Protein AF-A0A9P3IEG6-F1 (afdb_monomer)

Sequence (92 aa):
PTSGEYVLSWEQRVRIALDAAKGLAYLHESNIIHRDFKASNILLAEDYSARLTDFGMARAGPTAGRRTSRRESWARWATSTHYMERAADEEE

pLDDT: mean 77.98, std 20.98, range [39.25, 98.25]

Radius of gyration: 22.16 Å; Cα contacts (8 Å, |Δi|>4): 69; chains: 1; bounding box: 51×40×57 Å

Solvent-accessible surface area (backbone atoms only — not comparable to full-atom values): 5968 Å² total; per-residue (Å²): 142,76,94,74,72,97,66,75,51,72,69,54,51,53,49,28,52,50,34,40,49,50,50,51,48,54,34,48,77,68,41,34,41,52,86,59,88,49,74,93,32,48,49,68,49,98,86,52,54,34,40,74,50,71,62,88,62,41,42,76,46,66,53,97,91,43,82,80,72,90,71,65,72,61,66,72,62,66,76,50,97,77,64,69,80,74,71,73,75,78,82,128

Secondary structure (DSSP, 8-state):
---------HHHHHHHHHHHHHHHHHHHHTTEE-S---GGGEEE-TT--EEE--GGG-EE---TT----SS-SSTTTTTSTTSSSSSSSS--

Structure (mmCIF, N/CA/C/O backbone):
data_AF-A0A9P3IEG6-F1
#
_entry.id   AF-A0A9P3IEG6-F1
#
loop_
_atom_site.group_PDB
_atom_site.id
_atom_site.type_symbol
_atom_site.label_atom_id
_atom_site.label_alt_id
_atom_site.label_comp_id
_atom_site.label_asym_id
_atom_site.label_entity_id
_atom_site.label_seq_id
_atom_site.pdbx_PDB_ins_code
_atom_site.Cartn_x
_atom_site.Cartn_y
_atom_site.Cartn_z
_atom_site.occupancy
_atom_site.B_iso_or_equiv
_atom_site.auth_seq_id
_atom_site.auth_comp_id
_atom_site.auth_asym_id
_atom_site.auth_atom_id
_atom_site.pdbx_PDB_model_num
ATOM 1 N N . PRO A 1 1 ? -2.544 7.097 31.894 1.00 48.09 1 PRO A N 1
ATOM 2 C CA . PRO A 1 1 ? -2.289 6.746 30.480 1.00 48.09 1 PRO A CA 1
ATOM 3 C C . PRO A 1 1 ? -1.948 5.255 30.360 1.00 48.09 1 PRO A C 1
ATOM 5 O O . PRO A 1 1 ? -0.795 4.860 30.486 1.00 48.09 1 PRO A O 1
ATOM 8 N N . THR A 1 2 ? -2.979 4.425 30.227 1.00 45.91 2 THR A N 1
ATOM 9 C CA . THR A 1 2 ? -2.858 2.974 30.049 1.00 45.91 2 THR A CA 1
ATOM 10 C C . THR A 1 2 ? -2.936 2.651 28.561 1.00 45.91 2 THR A C 1
ATOM 12 O O . THR A 1 2 ? -3.743 3.222 27.834 1.00 45.91 2 THR A O 1
ATOM 15 N N . SER A 1 3 ? -2.050 1.768 28.123 1.00 59.06 3 SER A N 1
ATOM 16 C CA . SER A 1 3 ? -1.803 1.278 26.766 1.00 59.06 3 SER A CA 1
ATOM 17 C C . SER A 1 3 ? -3.005 0.554 26.135 1.00 59.06 3 SER A C 1
ATOM 19 O O . SER A 1 3 ? -2.968 -0.655 25.928 1.00 59.06 3 SER A O 1
ATOM 21 N N . GLY A 1 4 ? -4.077 1.291 25.847 1.00 51.28 4 GLY A N 1
ATOM 22 C CA . GLY A 1 4 ? -5.217 0.845 25.050 1.00 51.28 4 GLY A CA 1
ATOM 23 C C . GLY A 1 4 ? -5.025 1.214 23.582 1.00 51.28 4 GLY A C 1
ATOM 24 O O . GLY A 1 4 ? -5.382 2.309 23.172 1.00 51.28 4 GLY A O 1
ATOM 25 N N . GLU A 1 5 ? -4.396 0.306 22.839 1.00 56.69 5 GLU A N 1
ATOM 26 C CA . GLU A 1 5 ? -4.679 -0.006 21.432 1.00 56.69 5 GLU A CA 1
ATOM 27 C C . GLU A 1 5 ? -5.024 1.158 20.476 1.00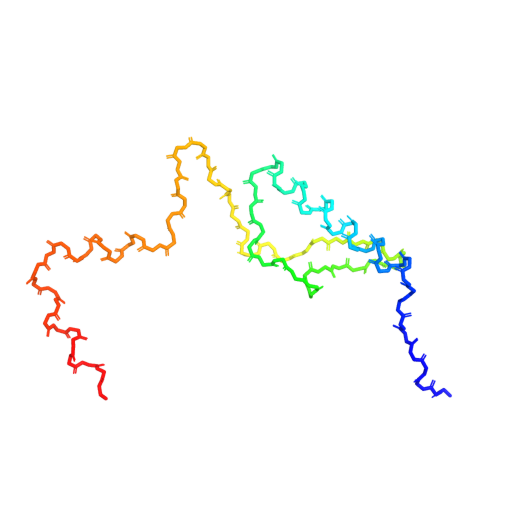 56.69 5 GLU A C 1
ATOM 29 O O . GLU A 1 5 ? -6.186 1.455 20.208 1.00 56.69 5 GLU A O 1
ATOM 34 N N . TYR A 1 6 ? -4.003 1.712 19.808 1.00 66.88 6 TYR A N 1
ATOM 35 C CA . TYR A 1 6 ? -4.154 2.408 18.517 1.00 66.88 6 TYR A CA 1
ATOM 36 C C . TYR A 1 6 ? -4.466 1.398 17.396 1.00 66.88 6 TYR A C 1
ATOM 38 O O . TYR A 1 6 ? -3.724 1.233 16.427 1.00 66.88 6 TYR A O 1
ATOM 46 N N . VAL A 1 7 ? -5.539 0.635 17.566 1.00 83.38 7 VAL A N 1
ATOM 47 C CA . V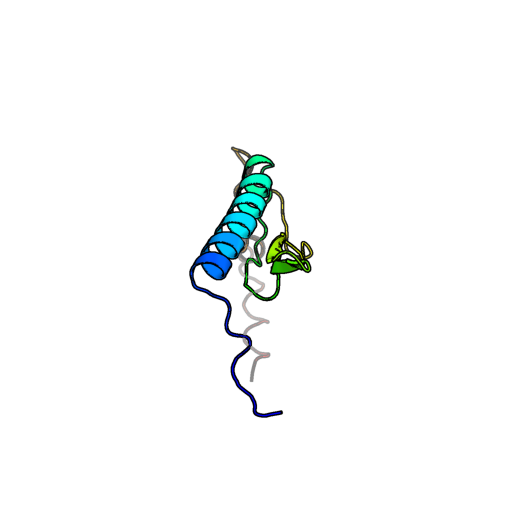AL A 1 7 ? -5.976 -0.389 16.622 1.00 83.38 7 VAL A CA 1
ATOM 48 C C . VAL A 1 7 ? -6.932 0.280 15.644 1.00 83.38 7 VAL A C 1
ATOM 50 O O . VAL A 1 7 ? -8.010 0.728 16.017 1.00 83.38 7 VAL A O 1
ATOM 53 N N . LEU A 1 8 ? -6.528 0.344 14.374 1.00 90.25 8 LEU A N 1
ATOM 54 C CA . LEU A 1 8 ? -7.376 0.845 13.292 1.00 90.25 8 LEU A CA 1
ATOM 55 C C . LEU A 1 8 ? -8.707 0.088 13.266 1.00 90.25 8 LEU A C 1
ATOM 57 O O . LEU A 1 8 ? -8.709 -1.150 13.346 1.00 90.25 8 LEU A O 1
ATOM 61 N N . SER A 1 9 ? -9.809 0.817 13.091 1.00 93.56 9 SER A N 1
ATOM 62 C CA . SER A 1 9 ? -11.122 0.230 12.839 1.00 93.56 9 SER A CA 1
ATOM 63 C C . SER A 1 9 ? -11.079 -0.628 11.573 1.00 93.56 9 SER A C 1
ATOM 65 O O . SER A 1 9 ? -10.209 -0.468 10.707 1.00 93.56 9 SER A O 1
ATOM 67 N N . TRP A 1 10 ? -12.018 -1.561 11.445 1.00 94.56 10 TRP A N 1
ATOM 68 C CA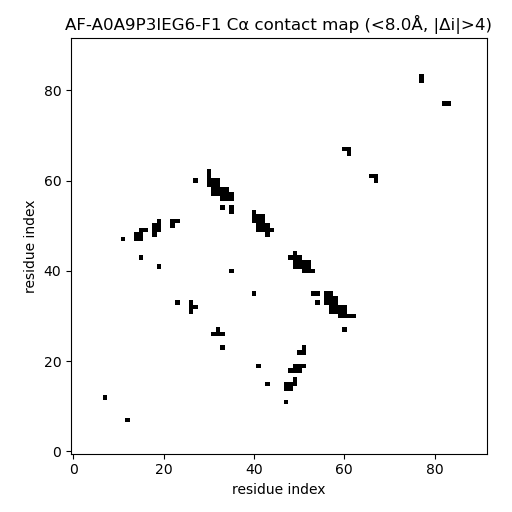 . TRP A 1 10 ? -12.100 -2.399 10.253 1.00 94.56 10 TRP A CA 1
ATOM 69 C C . TRP A 1 10 ? -12.271 -1.556 8.981 1.00 94.56 10 TRP A C 1
ATOM 71 O O . TRP A 1 10 ? -11.581 -1.763 7.985 1.00 94.56 10 TRP A O 1
ATOM 81 N N . GLU A 1 11 ? -13.111 -0.530 9.047 1.00 95.38 11 GLU A N 1
ATOM 82 C CA . GLU A 1 11 ? -13.381 0.400 7.954 1.00 95.38 11 GLU A CA 1
ATOM 83 C C . GLU A 1 11 ? -12.118 1.164 7.542 1.00 95.38 11 GLU A C 1
ATOM 85 O O . GLU A 1 11 ? -11.853 1.324 6.349 1.00 95.38 11 GLU A O 1
ATOM 90 N N . GLN A 1 12 ? -11.304 1.597 8.512 1.00 95.19 12 GLN A N 1
ATOM 91 C CA . GLN A 1 12 ? -10.019 2.246 8.241 1.00 95.19 12 GLN A CA 1
ATOM 92 C C . GLN A 1 12 ? -9.059 1.295 7.523 1.00 95.19 12 GLN A C 1
ATOM 94 O O . GLN A 1 12 ? -8.441 1.681 6.533 1.00 95.19 12 GLN A O 1
ATOM 99 N N . ARG A 1 13 ? -8.968 0.033 7.964 1.00 95.38 13 ARG A N 1
ATOM 100 C CA . ARG A 1 13 ? -8.112 -0.981 7.320 1.00 95.38 13 ARG A CA 1
ATOM 101 C C . ARG A 1 13 ? -8.520 -1.229 5.874 1.00 95.38 13 ARG A C 1
ATOM 103 O O . ARG A 1 13 ? -7.657 -1.275 5.001 1.00 95.38 13 ARG A O 1
ATOM 110 N N . VAL A 1 14 ? -9.822 -1.356 5.617 1.00 97.00 14 VAL A N 1
ATOM 111 C CA . VAL A 1 14 ? -10.355 -1.552 4.262 1.00 97.00 14 VAL A CA 1
ATOM 112 C C . VAL A 1 14 ? -10.056 -0.339 3.381 1.00 97.00 14 VAL A C 1
ATOM 114 O O . VAL A 1 14 ? -9.622 -0.514 2.244 1.00 97.00 14 VAL A O 1
ATOM 117 N N . ARG A 1 15 ? -10.216 0.885 3.900 1.00 97.38 15 ARG A N 1
ATOM 118 C CA . ARG A 1 15 ? -9.885 2.117 3.167 1.00 97.38 15 ARG A CA 1
ATOM 119 C C . ARG A 1 15 ? -8.404 2.177 2.792 1.00 97.38 15 ARG A C 1
ATOM 121 O O . ARG A 1 15 ? -8.083 2.408 1.632 1.00 97.38 15 ARG A O 1
ATOM 128 N N . ILE A 1 16 ? -7.520 1.889 3.744 1.00 97.56 16 ILE A N 1
ATOM 129 C CA . ILE A 1 16 ? -6.067 1.868 3.530 1.00 97.56 16 ILE A CA 1
ATOM 130 C C . ILE A 1 16 ? -5.682 0.832 2.469 1.00 97.56 16 ILE A C 1
ATOM 132 O O . ILE A 1 16 ? -4.923 1.136 1.550 1.00 97.56 16 ILE A O 1
ATOM 136 N N . ALA A 1 17 ? -6.222 -0.386 2.568 1.00 97.44 17 ALA A N 1
ATOM 137 C CA . ALA A 1 17 ? -5.953 -1.446 1.600 1.00 97.44 17 ALA A CA 1
ATOM 138 C C . ALA A 1 17 ? -6.448 -1.074 0.194 1.00 97.44 17 ALA A C 1
ATOM 140 O O . ALA A 1 17 ? -5.755 -1.333 -0.791 1.00 97.44 17 ALA A O 1
ATOM 141 N N . LEU A 1 18 ? -7.616 -0.432 0.100 1.00 98.25 18 LEU A N 1
ATOM 142 C CA . LEU A 1 18 ? -8.171 0.048 -1.161 1.00 98.25 18 LEU A CA 1
ATOM 143 C C . LEU A 1 18 ? -7.284 1.125 -1.797 1.00 98.25 18 LEU A C 1
ATOM 145 O O . LEU A 1 18 ? -7.001 1.050 -2.990 1.00 98.25 18 LEU A O 1
ATOM 149 N N . ASP A 1 19 ? -6.827 2.105 -1.023 1.00 98.06 19 ASP A N 1
ATOM 150 C CA . ASP A 1 19 ? -5.959 3.174 -1.523 1.00 98.06 19 ASP A CA 1
ATOM 151 C C . ASP A 1 19 ? -4.592 2.634 -1.973 1.00 98.06 19 ASP A C 1
ATOM 153 O O . ASP A 1 19 ? -4.114 2.973 -3.060 1.00 98.06 19 ASP A O 1
ATOM 157 N N . ALA A 1 20 ? -4.007 1.699 -1.218 1.00 98.00 20 ALA A N 1
ATOM 158 C CA . ALA A 1 20 ? -2.786 1.007 -1.624 1.00 98.00 20 ALA A CA 1
ATOM 159 C C . ALA A 1 20 ? -2.975 0.199 -2.922 1.00 98.00 20 ALA A C 1
ATOM 161 O O . ALA A 1 20 ? -2.117 0.237 -3.807 1.00 98.00 20 ALA A O 1
ATOM 162 N N . ALA A 1 21 ? -4.108 -0.496 -3.068 1.00 97.81 21 ALA A N 1
ATOM 163 C CA . ALA A 1 21 ? -4.439 -1.252 -4.274 1.00 97.81 21 ALA A CA 1
ATOM 164 C C . ALA A 1 21 ? -4.649 -0.341 -5.493 1.00 97.81 21 ALA A C 1
ATOM 166 O O . ALA A 1 21 ? -4.180 -0.674 -6.579 1.00 97.81 21 ALA A O 1
ATOM 167 N N . LYS A 1 22 ? -5.286 0.826 -5.322 1.00 98.06 22 LYS A N 1
ATOM 168 C CA . LYS A 1 22 ? -5.413 1.842 -6.382 1.00 98.06 22 LYS A CA 1
ATOM 169 C C . LYS A 1 22 ? -4.049 2.360 -6.828 1.00 98.06 22 LYS A C 1
ATOM 171 O O . LYS A 1 22 ? -3.788 2.431 -8.024 1.00 98.06 22 LYS A O 1
ATOM 176 N N . GLY A 1 23 ? -3.165 2.672 -5.878 1.00 96.38 23 GLY A N 1
ATOM 177 C CA . GLY A 1 23 ? -1.790 3.067 -6.182 1.00 96.38 23 GLY A CA 1
ATOM 178 C C . GLY A 1 23 ? -1.043 1.987 -6.966 1.00 96.38 23 GLY A C 1
ATOM 179 O O . GLY A 1 23 ? -0.361 2.292 -7.938 1.00 96.38 23 GLY A O 1
ATOM 180 N N . LEU A 1 24 ? -1.215 0.715 -6.594 1.00 97.12 24 LEU A N 1
ATOM 181 C CA . LEU A 1 24 ? -0.594 -0.405 -7.301 1.00 97.12 24 LEU A CA 1
ATOM 182 C C . LEU A 1 24 ? -1.173 -0.593 -8.712 1.00 97.12 24 LEU A C 1
ATOM 184 O O . LEU A 1 24 ? -0.417 -0.812 -9.656 1.00 97.12 24 LEU A O 1
ATOM 188 N N . ALA A 1 25 ? -2.494 -0.474 -8.866 1.00 97.31 25 ALA A N 1
ATOM 189 C CA . ALA A 1 25 ? -3.168 -0.550 -10.159 1.00 97.31 25 ALA A CA 1
ATOM 190 C C . ALA A 1 25 ? -2.667 0.537 -11.120 1.00 97.31 25 ALA A C 1
ATOM 192 O O . ALA A 1 25 ? -2.308 0.224 -12.252 1.00 97.31 25 ALA A O 1
ATOM 193 N N . TYR A 1 26 ? -2.519 1.773 -10.638 1.00 96.75 26 TYR A N 1
ATOM 194 C CA . TYR A 1 26 ? -1.963 2.884 -11.415 1.00 96.75 26 TYR A CA 1
ATOM 195 C C . TYR A 1 26 ? -0.547 2.594 -11.950 1.00 96.75 26 TYR A C 1
ATOM 197 O O . TYR A 1 26 ? -0.217 2.906 -13.098 1.00 96.75 26 TYR A O 1
ATOM 205 N N . LEU A 1 27 ? 0.305 1.946 -11.145 1.00 95.12 27 LEU A N 1
ATOM 206 C CA . LEU A 1 27 ? 1.633 1.521 -11.604 1.00 95.12 27 LEU A CA 1
ATOM 207 C C . LEU A 1 27 ? 1.532 0.471 -12.711 1.00 95.12 27 LEU A C 1
ATOM 209 O O . LEU A 1 27 ? 2.237 0.567 -13.715 1.00 95.12 27 LEU A O 1
ATOM 213 N N . HIS A 1 28 ? 0.649 -0.513 -12.548 1.00 94.31 28 HIS A N 1
ATOM 214 C CA . HIS A 1 28 ? 0.457 -1.568 -13.540 1.00 94.31 28 HIS A CA 1
ATOM 215 C C . HIS A 1 28 ? -0.098 -1.031 -14.865 1.00 94.31 28 HIS A C 1
ATOM 217 O O . HIS A 1 28 ? 0.367 -1.456 -15.921 1.00 94.31 28 HIS A O 1
ATOM 223 N N . GLU A 1 29 ? -1.014 -0.061 -14.829 1.00 95.06 29 GLU A N 1
ATOM 224 C CA . GLU A 1 29 ? -1.500 0.656 -16.019 1.00 95.06 29 GLU A CA 1
ATOM 225 C C . GLU A 1 29 ? -0.360 1.362 -16.764 1.00 95.06 29 GLU A C 1
ATOM 227 O O . GLU A 1 29 ? -0.322 1.376 -17.993 1.00 95.06 29 GLU A O 1
ATOM 232 N N . SER A 1 30 ? 0.631 1.863 -16.023 1.00 93.44 30 SER A N 1
ATOM 233 C CA . SER A 1 30 ? 1.848 2.473 -16.571 1.00 93.44 30 SER A CA 1
ATOM 234 C C . SER A 1 30 ? 2.927 1.450 -16.964 1.00 93.44 30 SER A C 1
ATOM 236 O O . SER A 1 30 ? 4.066 1.829 -17.241 1.00 93.44 30 SER A O 1
ATOM 238 N N . ASN A 1 31 ? 2.606 0.149 -16.973 1.00 93.50 31 ASN A N 1
ATOM 239 C CA . ASN A 1 31 ? 3.549 -0.954 -17.179 1.00 93.50 31 ASN A CA 1
ATOM 240 C C . ASN A 1 31 ? 4.771 -0.867 -16.239 1.00 93.50 31 ASN A C 1
ATOM 242 O O . ASN A 1 31 ? 5.914 -1.055 -16.654 1.00 93.50 31 ASN A O 1
ATOM 246 N N . ILE A 1 32 ? 4.544 -0.564 -14.960 1.00 94.31 32 ILE A N 1
ATOM 247 C CA . ILE A 1 32 ? 5.560 -0.533 -13.902 1.00 94.31 32 ILE A CA 1
ATOM 248 C C . ILE A 1 32 ? 5.214 -1.593 -12.858 1.00 94.31 32 ILE A C 1
ATOM 250 O O . ILE A 1 32 ? 4.128 -1.597 -12.293 1.00 94.31 32 ILE A O 1
ATOM 254 N N . ILE A 1 33 ? 6.166 -2.470 -12.548 1.00 94.75 33 ILE A N 1
ATOM 255 C CA . ILE A 1 33 ? 6.056 -3.477 -11.489 1.00 94.75 33 ILE A CA 1
ATOM 256 C C . ILE A 1 33 ? 6.800 -2.966 -10.251 1.00 94.75 33 ILE A C 1
ATOM 258 O O . ILE A 1 33 ? 8.012 -2.750 -10.314 1.00 94.75 33 ILE A O 1
ATOM 262 N N . HIS A 1 34 ? 6.108 -2.833 -9.112 1.00 94.88 34 HIS A N 1
ATOM 263 C CA . HIS A 1 34 ? 6.691 -2.354 -7.845 1.00 94.88 34 HIS A CA 1
ATOM 264 C C . HIS A 1 34 ? 7.769 -3.299 -7.276 1.00 94.88 34 HIS A C 1
ATOM 266 O O . HIS A 1 34 ? 8.809 -2.861 -6.794 1.00 94.88 34 HIS A O 1
ATOM 272 N N . ARG A 1 35 ? 7.534 -4.618 -7.357 1.00 95.19 35 ARG A N 1
ATOM 273 C CA . ARG A 1 35 ? 8.380 -5.731 -6.857 1.00 95.19 35 ARG A CA 1
ATOM 274 C C . ARG A 1 35 ? 8.647 -5.797 -5.344 1.00 95.19 35 ARG A C 1
ATOM 276 O O . ARG A 1 35 ? 9.069 -6.853 -4.892 1.00 95.19 35 ARG A O 1
ATOM 283 N N . ASP A 1 36 ? 8.368 -4.744 -4.581 1.00 93.62 36 ASP A N 1
ATOM 284 C CA . ASP A 1 36 ? 8.458 -4.739 -3.106 1.00 93.62 36 ASP A CA 1
ATOM 285 C C . ASP A 1 36 ? 7.176 -4.189 -2.447 1.00 93.62 36 ASP A C 1
ATOM 287 O O . ASP A 1 36 ? 7.189 -3.185 -1.740 1.00 93.62 36 ASP A O 1
ATOM 291 N N . PHE A 1 37 ? 6.023 -4.778 -2.780 1.00 94.94 37 PHE A N 1
ATOM 292 C CA . PHE A 1 37 ? 4.723 -4.347 -2.252 1.00 94.94 37 PHE A CA 1
ATOM 293 C C . PHE A 1 37 ? 4.462 -4.991 -0.883 1.00 94.94 37 PHE A C 1
ATOM 295 O O . PHE A 1 37 ? 4.230 -6.198 -0.794 1.00 94.94 37 PHE A O 1
ATOM 302 N N . LYS A 1 38 ? 4.520 -4.189 0.186 1.00 94.62 38 LYS A N 1
ATOM 303 C CA . LYS A 1 38 ? 4.354 -4.620 1.584 1.00 94.62 38 LYS A CA 1
ATOM 304 C C . LYS A 1 38 ? 3.869 -3.469 2.465 1.00 94.62 38 LYS A C 1
ATOM 306 O O . LYS A 1 38 ? 4.033 -2.307 2.1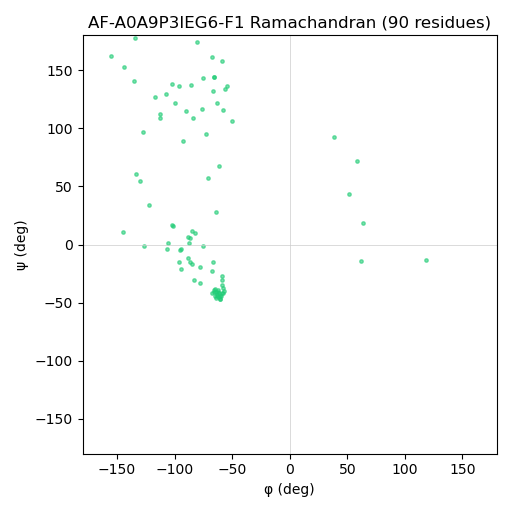08 1.00 94.62 38 LYS A O 1
ATOM 311 N N . ALA A 1 39 ? 3.334 -3.792 3.643 1.00 94.00 39 ALA A N 1
ATOM 312 C CA . ALA A 1 39 ? 2.757 -2.807 4.563 1.00 94.00 39 ALA A CA 1
ATOM 313 C C . ALA A 1 39 ? 3.738 -1.698 4.989 1.00 94.00 39 ALA A C 1
ATOM 315 O O . ALA A 1 39 ? 3.340 -0.544 5.074 1.00 94.00 39 ALA A O 1
ATOM 316 N N . SER A 1 40 ? 5.023 -2.013 5.192 1.00 95.50 40 SER A N 1
ATOM 317 C CA . SER A 1 40 ? 6.039 -1.006 5.546 1.00 95.50 40 SER A CA 1
ATOM 318 C C . SER A 1 40 ? 6.331 0.002 4.426 1.00 95.50 40 SER A C 1
ATOM 320 O O . SER A 1 40 ? 6.941 1.030 4.689 1.00 95.50 40 SER A O 1
ATOM 322 N N . ASN A 1 41 ? 5.901 -0.291 3.192 1.00 97.12 41 ASN A N 1
ATOM 323 C CA . ASN A 1 41 ? 6.048 0.574 2.019 1.00 97.12 41 ASN A CA 1
ATOM 324 C C . ASN A 1 41 ? 4.728 1.292 1.673 1.00 97.12 41 ASN A C 1
ATOM 326 O O . ASN A 1 41 ? 4.562 1.808 0.567 1.00 97.12 41 ASN A O 1
ATOM 330 N N . ILE A 1 42 ? 3.780 1.323 2.613 1.00 96.62 42 ILE A N 1
ATOM 331 C CA . ILE A 1 42 ? 2.538 2.086 2.516 1.00 96.62 42 ILE A CA 1
ATOM 332 C C . ILE A 1 42 ? 2.600 3.197 3.564 1.00 96.62 42 ILE A C 1
ATOM 334 O O . ILE A 1 42 ? 2.571 2.935 4.765 1.00 96.62 42 ILE A O 1
ATOM 338 N N . LEU A 1 43 ? 2.691 4.443 3.108 1.00 96.56 43 LEU A N 1
ATOM 339 C CA . LEU A 1 43 ? 2.647 5.617 3.974 1.00 96.56 43 LEU A CA 1
ATOM 340 C C . LEU A 1 43 ? 1.196 6.015 4.227 1.00 96.56 43 LEU A C 1
ATOM 342 O O . LEU A 1 43 ? 0.392 6.040 3.294 1.00 96.56 43 LEU A O 1
ATOM 346 N N . LEU A 1 44 ? 0.890 6.354 5.477 1.00 96.00 44 LEU A N 1
ATOM 347 C CA . LEU A 1 44 ? -0.405 6.880 5.890 1.00 96.00 44 LEU A CA 1
ATOM 348 C C . LEU A 1 44 ? -0.265 8.367 6.205 1.00 96.00 44 LEU A C 1
ATOM 350 O O . LEU A 1 44 ? 0.624 8.754 6.963 1.00 96.00 44 LEU A O 1
ATOM 354 N N . ALA A 1 45 ? -1.136 9.190 5.628 1.00 93.56 45 ALA A N 1
ATOM 355 C CA . ALA A 1 45 ? -1.307 10.570 6.068 1.00 93.56 45 ALA A CA 1
ATOM 356 C C . ALA A 1 45 ? -2.210 10.639 7.316 1.00 93.56 45 ALA A C 1
ATOM 358 O O . ALA A 1 45 ? -2.780 9.633 7.745 1.00 93.56 45 ALA A O 1
ATOM 359 N N . GLU A 1 46 ? -2.356 11.832 7.896 1.00 90.94 46 GLU A N 1
ATOM 360 C CA . GLU A 1 46 ? -3.170 12.061 9.104 1.00 90.94 46 GLU A CA 1
ATOM 361 C C . GLU A 1 46 ? -4.646 11.659 8.927 1.00 90.94 46 GLU A C 1
ATOM 363 O O . GLU A 1 46 ? -5.306 11.260 9.884 1.00 90.94 46 GLU A O 1
ATOM 368 N N . ASP A 1 47 ? -5.155 11.707 7.694 1.00 92.00 47 ASP A N 1
ATOM 369 C CA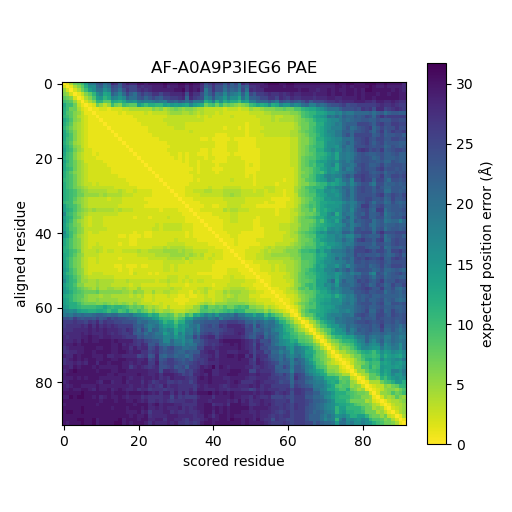 . ASP A 1 47 ? -6.518 11.314 7.325 1.00 92.00 47 ASP A CA 1
ATOM 370 C C . ASP A 1 47 ? -6.671 9.813 7.002 1.00 92.00 47 ASP A C 1
ATOM 372 O O . ASP A 1 47 ? -7.746 9.370 6.587 1.00 92.00 47 ASP A O 1
ATOM 376 N N . TYR A 1 48 ? -5.612 9.021 7.199 1.00 92.44 48 TYR A N 1
ATOM 377 C CA . TYR A 1 48 ? -5.503 7.614 6.806 1.00 92.44 48 TYR A CA 1
ATOM 378 C C . TYR A 1 48 ? -5.573 7.356 5.294 1.00 92.44 48 TYR A C 1
ATOM 380 O O . TYR A 1 48 ? -5.794 6.213 4.886 1.00 92.44 48 TYR A O 1
ATOM 388 N N . SER A 1 49 ? -5.347 8.369 4.450 1.00 94.06 49 SER A N 1
ATOM 389 C CA . SER A 1 49 ? -5.095 8.129 3.027 1.00 94.06 49 SER A CA 1
ATOM 390 C C . SER A 1 49 ? -3.762 7.399 2.847 1.00 94.06 49 SER A C 1
ATOM 392 O O . SER A 1 49 ? -2.744 7.764 3.447 1.00 94.06 49 SER A O 1
ATOM 394 N N . ALA A 1 50 ? -3.772 6.338 2.037 1.00 97.44 50 ALA A N 1
ATOM 395 C CA . ALA A 1 50 ? -2.613 5.471 1.848 1.00 97.44 50 ALA A CA 1
ATOM 396 C C . ALA A 1 50 ? -1.885 5.758 0.528 1.00 97.44 50 ALA A C 1
ATOM 398 O O . ALA A 1 50 ? -2.509 5.942 -0.518 1.00 97.44 50 ALA A O 1
ATOM 399 N N . ARG A 1 51 ? -0.548 5.768 0.559 1.00 95.94 51 ARG A N 1
ATOM 400 C CA . ARG A 1 51 ? 0.307 6.012 -0.616 1.00 95.94 51 ARG A CA 1
ATOM 401 C C . ARG A 1 51 ? 1.458 5.017 -0.674 1.00 95.94 51 ARG A C 1
ATOM 403 O O . ARG A 1 51 ? 2.051 4.703 0.354 1.00 95.94 51 ARG A O 1
ATOM 410 N N . LEU A 1 52 ? 1.798 4.551 -1.874 1.00 95.75 52 LEU A N 1
ATOM 411 C CA . LEU A 1 52 ? 2.962 3.684 -2.074 1.00 95.75 52 LEU A CA 1
ATOM 412 C C . LEU A 1 52 ? 4.265 4.476 -1.999 1.00 95.75 52 LEU A C 1
ATOM 414 O O . LEU A 1 52 ? 4.344 5.608 -2.478 1.00 95.75 52 LEU A O 1
ATOM 418 N N . THR A 1 53 ? 5.283 3.852 -1.418 1.00 95.81 53 THR A N 1
ATOM 419 C CA . THR A 1 53 ? 6.653 4.362 -1.351 1.00 95.81 53 THR A CA 1
ATOM 420 C C . THR A 1 53 ? 7.658 3.266 -1.709 1.00 95.81 53 THR A C 1
ATOM 422 O O . THR A 1 53 ? 7.290 2.119 -1.934 1.00 95.81 53 THR A O 1
ATOM 425 N N . ASP A 1 54 ? 8.936 3.635 -1.724 1.00 92.56 54 ASP A N 1
ATOM 426 C CA . ASP A 1 54 ? 10.081 2.765 -1.994 1.00 92.56 54 ASP A CA 1
ATOM 427 C C . ASP A 1 54 ? 10.036 2.072 -3.366 1.00 92.56 54 ASP A C 1
ATOM 429 O O . ASP A 1 54 ? 9.865 0.863 -3.535 1.00 92.56 54 ASP A O 1
ATOM 433 N N . PHE A 1 55 ? 10.263 2.893 -4.388 1.00 92.31 55 PHE A N 1
ATOM 434 C CA . PHE A 1 55 ? 10.375 2.464 -5.777 1.00 92.31 55 PHE A CA 1
ATOM 435 C C . PHE A 1 55 ? 11.791 2.000 -6.151 1.00 92.31 55 PHE A C 1
ATOM 437 O O . PHE A 1 55 ? 12.066 1.799 -7.336 1.00 92.31 55 PHE A O 1
ATOM 444 N N . GLY A 1 56 ? 12.704 1.795 -5.189 1.00 92.31 56 GLY A N 1
ATOM 445 C CA . GLY A 1 56 ? 14.087 1.381 -5.478 1.00 92.31 56 GLY A CA 1
ATOM 446 C C . GLY A 1 56 ? 14.159 0.056 -6.247 1.00 92.31 56 GLY A C 1
ATOM 447 O O . GLY A 1 56 ? 15.019 -0.157 -7.111 1.00 92.31 56 GLY A O 1
ATOM 448 N N . MET A 1 57 ? 13.173 -0.811 -6.005 1.00 90.12 57 MET A N 1
ATOM 449 C CA . MET A 1 57 ? 13.010 -2.085 -6.695 1.00 90.12 57 MET A CA 1
ATOM 450 C C . MET A 1 57 ? 12.059 -2.022 -7.891 1.00 90.12 57 MET A C 1
ATOM 452 O O . MET A 1 57 ? 11.978 -3.017 -8.613 1.00 90.12 57 MET A O 1
ATOM 456 N N . ALA A 1 58 ? 11.402 -0.900 -8.178 1.00 93.44 58 ALA A N 1
ATOM 457 C CA . ALA A 1 58 ? 10.448 -0.817 -9.277 1.00 93.44 58 ALA A CA 1
ATOM 458 C C . ALA A 1 58 ? 11.135 -0.993 -10.643 1.00 93.44 58 ALA A C 1
ATOM 460 O O . ALA A 1 58 ? 12.285 -0.585 -10.852 1.00 93.44 58 ALA A O 1
ATOM 461 N N . ARG A 1 59 ? 10.461 -1.652 -11.589 1.00 93.00 59 ARG A N 1
ATOM 462 C CA . ARG A 1 59 ? 10.968 -1.881 -12.954 1.00 93.00 59 ARG A CA 1
ATOM 463 C C . ARG A 1 59 ? 9.841 -1.802 -13.969 1.00 93.00 59 ARG A C 1
ATOM 465 O O . ARG A 1 59 ? 8.706 -2.134 -13.647 1.00 93.00 59 ARG A O 1
ATOM 472 N N . ALA A 1 60 ? 10.179 -1.432 -15.201 1.00 92.56 60 ALA A N 1
ATOM 473 C CA . ALA A 1 60 ? 9.264 -1.593 -16.320 1.00 92.56 60 ALA A CA 1
ATOM 474 C C . ALA A 1 60 ? 8.836 -3.064 -16.430 1.00 92.56 60 ALA A C 1
ATOM 476 O O . ALA A 1 60 ? 9.664 -3.978 -16.335 1.00 92.56 60 ALA A O 1
ATOM 477 N N . GLY A 1 61 ? 7.538 -3.275 -16.600 1.00 85.19 61 GLY A N 1
ATOM 478 C CA . GLY A 1 61 ? 6.962 -4.571 -16.882 1.00 85.19 61 GLY A CA 1
ATOM 479 C C . GLY A 1 61 ? 7.368 -5.065 -18.269 1.00 85.19 61 GLY A C 1
ATOM 480 O O . GLY A 1 61 ? 7.831 -4.285 -19.113 1.00 85.19 61 GLY A O 1
ATOM 481 N N . PRO A 1 62 ? 7.237 -6.375 -18.513 1.00 80.56 62 PRO A N 1
ATOM 482 C CA . PRO A 1 62 ? 7.521 -6.947 -19.815 1.00 80.56 62 PRO A CA 1
ATOM 483 C C . PRO A 1 62 ? 6.630 -6.282 -20.868 1.00 80.56 62 PRO A C 1
ATOM 485 O O . PRO A 1 62 ? 5.411 -6.420 -20.851 1.00 80.56 62 PRO A O 1
ATOM 488 N N . THR A 1 63 ? 7.243 -5.567 -21.806 1.00 73.50 63 THR A N 1
ATOM 489 C CA . THR A 1 63 ? 6.573 -5.186 -23.050 1.00 73.50 63 THR A CA 1
ATOM 490 C C . THR A 1 63 ? 6.293 -6.459 -23.840 1.00 73.50 63 THR A C 1
ATOM 492 O O . THR A 1 63 ? 7.097 -7.396 -23.799 1.00 73.50 63 THR A O 1
ATOM 495 N N . ALA A 1 64 ? 5.160 -6.525 -24.545 1.00 60.59 64 ALA A N 1
ATOM 496 C CA . ALA A 1 64 ? 4.851 -7.646 -25.429 1.00 60.59 64 ALA A CA 1
ATOM 497 C C . ALA A 1 64 ? 6.052 -7.896 -26.368 1.00 60.59 64 ALA A C 1
ATOM 499 O O . ALA A 1 64 ? 6.352 -7.074 -27.228 1.00 60.59 64 ALA A O 1
ATOM 500 N N . GLY A 1 65 ? 6.804 -8.977 -26.117 1.00 59.44 65 GLY A N 1
ATOM 501 C CA 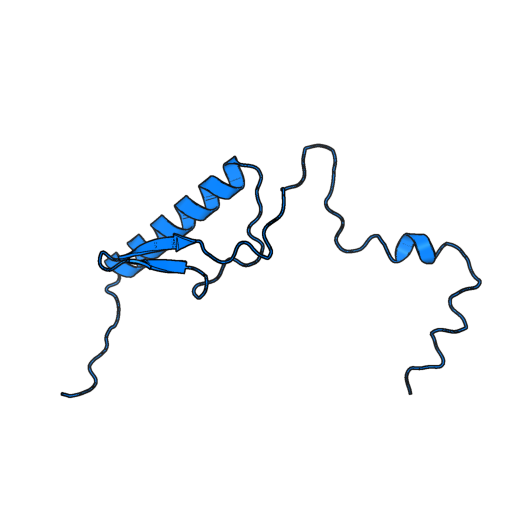. GLY A 1 65 ? 8.050 -9.311 -26.823 1.00 59.44 65 GLY A CA 1
ATOM 502 C C . GLY A 1 65 ? 9.333 -9.379 -25.977 1.00 59.44 65 GLY A C 1
ATOM 503 O O . GLY A 1 65 ? 10.321 -9.937 -26.448 1.00 59.44 65 GLY A O 1
ATOM 504 N N . ARG A 1 66 ? 9.358 -8.895 -24.726 1.00 55.03 66 ARG A N 1
ATOM 505 C CA . ARG A 1 66 ? 10.540 -8.990 -23.845 1.00 55.03 66 ARG A CA 1
ATOM 506 C C . ARG A 1 66 ? 10.174 -9.603 -22.492 1.00 55.03 66 ARG A C 1
ATOM 508 O O . ARG A 1 66 ? 9.744 -8.911 -21.575 1.00 55.03 66 ARG A O 1
ATOM 515 N N . ARG A 1 67 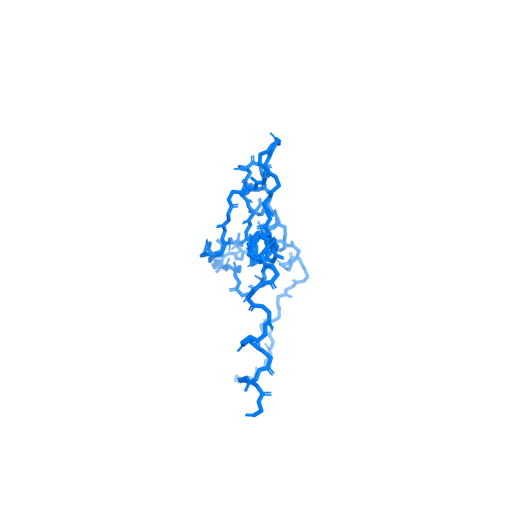? 10.392 -10.916 -22.344 1.00 56.03 67 ARG A N 1
ATOM 516 C CA . ARG A 1 67 ? 10.387 -11.580 -21.028 1.00 56.03 67 ARG A CA 1
ATOM 517 C C . ARG A 1 67 ? 11.527 -10.983 -20.201 1.00 56.03 67 ARG A C 1
ATOM 519 O O . ARG A 1 67 ? 12.679 -11.030 -20.623 1.00 56.03 67 ARG A O 1
ATOM 526 N N . THR A 1 68 ? 11.232 -10.411 -19.036 1.00 53.69 68 THR A N 1
ATOM 527 C CA . THR A 1 68 ? 12.279 -9.980 -18.101 1.00 53.69 68 THR A CA 1
ATOM 528 C C . THR A 1 68 ? 12.885 -11.233 -17.468 1.00 53.69 68 THR A C 1
ATOM 530 O O . THR A 1 68 ? 12.325 -11.784 -16.517 1.00 53.69 68 THR A O 1
ATOM 533 N N . SER A 1 69 ? 13.986 -11.751 -18.009 1.00 53.78 69 SER A N 1
ATOM 534 C CA . SER A 1 69 ? 14.637 -12.918 -17.422 1.00 53.78 69 SER A CA 1
ATOM 535 C C . SER A 1 69 ? 15.427 -12.509 -16.176 1.00 53.78 69 SER A C 1
ATOM 537 O O . SER A 1 69 ? 16.366 -11.721 -16.226 1.00 53.78 69 SER A O 1
ATOM 539 N N . ARG A 1 70 ? 15.030 -13.037 -15.010 1.00 61.38 70 ARG A N 1
ATOM 540 C CA . ARG A 1 70 ? 15.800 -12.920 -13.755 1.00 61.38 70 ARG A CA 1
ATOM 541 C C . ARG A 1 70 ? 16.828 -14.056 -13.586 1.00 61.38 70 ARG A C 1
ATOM 543 O O . ARG A 1 70 ? 17.460 -14.135 -12.544 1.00 61.38 70 ARG A O 1
ATOM 550 N N . ARG A 1 71 ? 17.044 -14.937 -14.571 1.00 51.22 71 ARG A N 1
ATOM 551 C CA . ARG A 1 71 ? 17.951 -16.098 -14.412 1.00 51.22 71 ARG A CA 1
ATOM 552 C C . ARG A 1 71 ? 18.762 -16.519 -15.647 1.00 51.22 71 ARG A C 1
ATOM 554 O O . ARG A 1 71 ? 19.409 -17.555 -15.609 1.00 51.22 71 ARG A O 1
ATOM 561 N N . GLU A 1 72 ? 18.802 -15.740 -16.725 1.00 51.28 72 GLU A N 1
ATOM 562 C CA . GLU A 1 72 ? 19.422 -16.203 -17.988 1.00 51.28 72 GLU A CA 1
ATOM 563 C C . GLU A 1 72 ? 20.836 -15.666 -18.256 1.00 51.28 72 GLU A C 1
ATOM 565 O O . GLU A 1 72 ? 21.343 -15.783 -19.370 1.00 51.28 72 GLU A O 1
ATOM 570 N N . SER A 1 73 ? 21.514 -15.115 -17.248 1.00 50.22 73 SER A N 1
ATOM 571 C CA . SER A 1 73 ? 22.928 -14.748 -17.405 1.00 50.22 73 SER A CA 1
ATOM 572 C C . SER A 1 73 ? 23.869 -15.933 -17.182 1.00 50.22 73 SER A C 1
ATOM 574 O O . SER A 1 73 ? 24.902 -15.995 -17.833 1.00 50.22 73 SER A O 1
ATOM 576 N N . TRP A 1 74 ? 23.519 -16.910 -16.339 1.00 49.31 74 TRP A N 1
ATOM 577 C CA . TRP A 1 74 ? 24.413 -18.040 -16.032 1.00 49.31 74 TRP A CA 1
ATOM 578 C C . TRP A 1 74 ? 24.436 -19.093 -17.148 1.00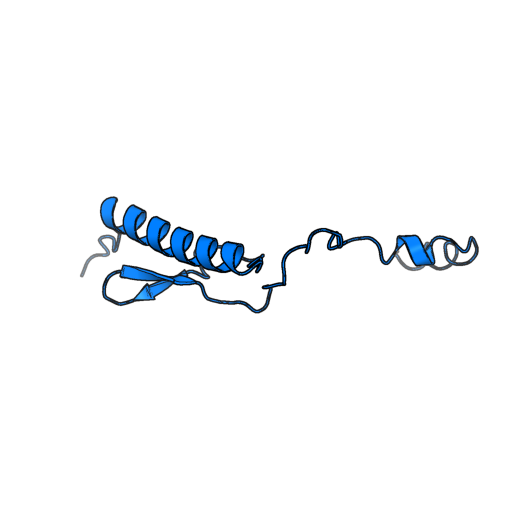 49.31 74 TRP A C 1
ATOM 580 O O . TRP A 1 74 ? 25.479 -19.655 -17.464 1.00 49.31 74 TRP A O 1
ATOM 590 N N . ALA A 1 75 ? 23.303 -19.289 -17.829 1.00 48.03 75 ALA A N 1
ATOM 591 C CA . ALA A 1 75 ? 23.186 -20.241 -18.934 1.00 48.03 75 ALA A CA 1
ATOM 592 C C . ALA A 1 75 ? 23.998 -19.837 -20.183 1.00 48.03 75 ALA A C 1
ATOM 594 O O . ALA A 1 75 ? 24.366 -20.702 -20.970 1.00 48.03 75 ALA A O 1
ATOM 595 N N . ARG A 1 76 ? 24.324 -18.544 -20.358 1.00 49.75 76 ARG A N 1
ATOM 596 C CA . ARG A 1 76 ? 25.191 -18.076 -21.460 1.00 49.75 76 ARG A CA 1
ATOM 597 C C . ARG A 1 76 ? 26.682 -18.319 -21.213 1.00 49.75 76 ARG A C 1
ATOM 599 O O . ARG A 1 76 ? 27.449 -18.294 -22.166 1.00 49.75 76 ARG A O 1
ATOM 606 N N . TRP A 1 77 ? 27.086 -18.539 -19.962 1.00 48.38 77 TRP A N 1
ATOM 607 C CA . TRP A 1 77 ? 28.470 -18.863 -19.593 1.00 48.38 77 TRP A CA 1
ATOM 608 C C . TRP A 1 77 ? 28.675 -20.383 -19.503 1.00 48.38 77 TRP A C 1
ATOM 610 O O . TRP A 1 77 ? 29.787 -20.870 -19.677 1.00 48.38 77 TRP A O 1
ATOM 620 N N . ALA A 1 78 ? 27.586 -21.140 -19.333 1.00 48.97 78 ALA A N 1
ATOM 621 C CA . ALA A 1 78 ? 27.579 -22.601 -19.275 1.00 48.97 78 ALA A CA 1
ATOM 622 C C . ALA A 1 78 ? 27.763 -23.308 -20.637 1.00 48.97 78 ALA A C 1
ATOM 624 O O . ALA A 1 78 ? 27.803 -24.533 -20.685 1.00 48.97 78 ALA A O 1
ATOM 625 N N . THR A 1 79 ? 27.883 -22.577 -21.751 1.00 52.84 79 THR A N 1
ATOM 626 C CA . THR A 1 79 ? 28.093 -23.168 -23.089 1.00 52.84 79 THR A CA 1
ATOM 627 C C . THR A 1 79 ? 29.557 -23.413 -23.455 1.00 52.84 79 THR A C 1
ATOM 629 O O . THR A 1 79 ? 29.824 -23.886 -24.555 1.00 52.84 79 THR A O 1
ATOM 632 N N . SER A 1 80 ? 30.512 -23.123 -22.568 1.00 39.25 80 SER A N 1
ATOM 633 C CA . SER A 1 80 ? 31.900 -23.557 -22.744 1.00 39.25 80 SER A CA 1
ATOM 634 C C . SER A 1 80 ? 32.234 -24.575 -21.660 1.00 39.25 80 SER A C 1
ATOM 636 O O . SER A 1 80 ? 32.351 -24.223 -20.487 1.00 39.25 80 SER A O 1
ATOM 638 N N . THR A 1 81 ? 32.382 -25.842 -22.046 1.00 49.50 81 THR A N 1
ATOM 639 C CA . THR A 1 81 ? 32.729 -27.007 -21.205 1.00 49.50 81 THR A CA 1
ATOM 640 C C . THR A 1 81 ? 34.129 -26.927 -20.571 1.00 49.50 81 THR A C 1
ATOM 642 O O . THR A 1 81 ? 34.749 -27.946 -20.305 1.00 49.50 81 THR A O 1
ATOM 645 N N . HIS A 1 82 ? 34.647 -25.724 -20.321 1.00 48.69 82 HIS A N 1
ATOM 646 C CA . HIS A 1 82 ? 35.983 -25.483 -19.778 1.00 48.69 82 HIS A CA 1
AT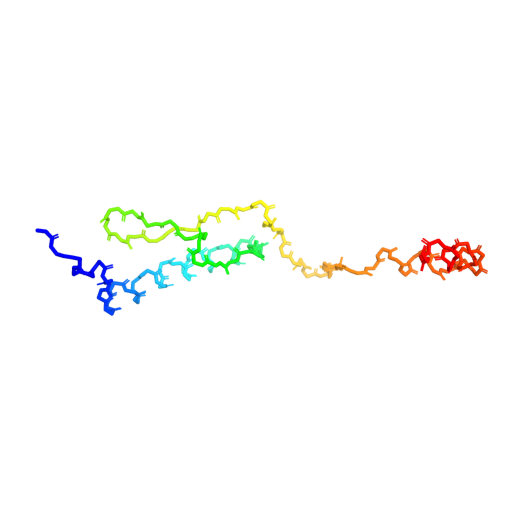OM 647 C C . HIS A 1 82 ? 36.000 -24.588 -18.525 1.00 48.69 82 HIS A C 1
ATOM 649 O O . HIS A 1 82 ? 37.059 -24.354 -17.961 1.00 48.69 82 HIS A O 1
ATOM 655 N N . TYR A 1 83 ? 34.843 -24.092 -18.061 1.00 46.22 83 TYR A N 1
ATOM 656 C CA . TYR A 1 83 ? 34.758 -23.219 -16.874 1.00 46.22 83 TYR A CA 1
ATOM 657 C C . TYR A 1 83 ? 34.178 -23.888 -15.617 1.00 46.22 83 TYR A C 1
ATOM 659 O O . TYR A 1 83 ? 34.158 -23.267 -14.558 1.00 46.22 83 TYR A O 1
ATOM 667 N N . MET A 1 84 ? 33.733 -25.146 -15.707 1.00 45.84 84 MET A N 1
ATOM 668 C CA . MET A 1 84 ? 33.092 -25.849 -14.584 1.00 45.84 84 MET A CA 1
ATOM 669 C C . MET A 1 84 ? 34.083 -26.556 -13.646 1.00 45.84 84 MET A C 1
ATOM 671 O O . MET A 1 84 ? 33.702 -26.889 -12.533 1.00 45.84 84 MET A O 1
ATOM 675 N N . GLU A 1 85 ? 35.345 -26.755 -14.040 1.00 53.12 85 GLU A N 1
ATOM 676 C CA . GLU A 1 85 ? 36.310 -27.497 -13.204 1.00 53.12 85 GLU A CA 1
ATOM 677 C C . GLU A 1 85 ? 37.006 -26.633 -12.148 1.00 53.12 85 GLU A C 1
ATOM 679 O O . GLU A 1 85 ? 37.538 -27.166 -11.189 1.00 53.12 85 GLU A O 1
ATOM 684 N N . ARG A 1 86 ? 36.974 -25.298 -12.269 1.00 49.38 86 ARG A N 1
ATOM 685 C CA . ARG A 1 86 ? 37.654 -24.406 -11.311 1.00 49.38 86 ARG A CA 1
ATOM 686 C C . ARG A 1 86 ? 36.741 -23.866 -10.205 1.00 49.38 86 ARG A C 1
ATOM 688 O O . ARG A 1 86 ? 37.233 -23.341 -9.219 1.00 49.38 86 ARG A O 1
ATOM 695 N N . ALA A 1 87 ? 35.424 -23.975 -10.371 1.00 49.00 87 ALA A N 1
ATOM 696 C CA . ALA A 1 87 ? 34.450 -23.446 -9.413 1.00 49.00 87 ALA A CA 1
ATOM 697 C C . ALA A 1 87 ? 33.963 -24.489 -8.390 1.00 49.00 87 ALA A C 1
ATOM 699 O O . ALA A 1 87 ? 33.205 -24.135 -7.495 1.00 49.00 87 ALA A O 1
ATOM 700 N N . ALA A 1 88 ? 34.370 -25.756 -8.526 1.00 49.69 88 ALA A N 1
ATOM 701 C CA . ALA A 1 88 ? 34.007 -26.827 -7.597 1.00 49.69 88 ALA A CA 1
ATOM 702 C C . ALA A 1 88 ? 34.978 -26.965 -6.405 1.00 49.69 88 ALA A C 1
ATOM 704 O O . ALA A 1 88 ? 34.639 -27.649 -5.447 1.00 49.69 88 ALA A O 1
ATOM 705 N N . ASP A 1 89 ? 36.137 -26.296 -6.450 1.00 53.62 89 ASP A N 1
ATOM 706 C CA . ASP A 1 89 ? 37.232 -26.490 -5.485 1.00 53.62 89 ASP A CA 1
ATOM 707 C C . ASP A 1 89 ? 37.397 -25.344 -4.462 1.00 53.62 89 ASP A C 1
ATOM 709 O O . ASP A 1 89 ? 38.294 -25.398 -3.628 1.00 53.62 89 ASP A O 1
ATOM 713 N N . GLU A 1 90 ? 36.558 -24.303 -4.490 1.00 55.22 90 GLU A N 1
ATOM 714 C CA . GLU A 1 90 ? 36.661 -23.158 -3.557 1.00 55.22 90 GLU A CA 1
ATOM 715 C C . GLU A 1 90 ? 35.378 -22.931 -2.729 1.00 55.22 90 GLU A C 1
ATOM 717 O O . GLU A 1 90 ? 35.041 -21.800 -2.384 1.00 55.22 90 GLU A O 1
ATOM 722 N N . GLU A 1 91 ? 34.672 -24.012 -2.381 1.00 54.09 91 GLU A N 1
ATOM 723 C CA . GLU A 1 91 ? 33.668 -24.025 -1.301 1.00 54.09 91 GLU A CA 1
ATOM 724 C C . GLU A 1 91 ? 33.853 -25.250 -0.369 1.00 54.09 91 GLU A C 1
ATOM 726 O O . GLU A 1 91 ? 32.948 -26.073 -0.223 1.00 54.09 91 GLU A O 1
ATOM 731 N N . GLU A 1 92 ? 35.022 -25.359 0.282 1.00 45.16 92 GLU A N 1
ATOM 732 C CA . GLU A 1 92 ? 35.156 -25.980 1.621 1.00 45.16 92 GLU A CA 1
ATOM 733 C C . GLU A 1 92 ? 35.574 -24.920 2.651 1.00 45.16 92 GLU A C 1
ATOM 735 O O . GLU A 1 92 ? 36.516 -24.145 2.359 1.00 45.16 92 GLU A O 1
#

Nearest PDB structures (foldseek):
  7nj0-assembly1_B  TM=8.557E-01  e=2.466E-04  Homo sapiens
  4rvk-assembly1_A  TM=8.773E-01  e=5.292E-04  Homo sapiens
  4rvl-assembly1_A  TM=8.760E-01  e=6.987E-04  Homo sapiens
  4ft9-assembly1_A  TM=8.792E-01  e=7.489E-04  Homo sapiens
  2xey-assembly1_A  TM=8.711E-01  e=8.605E-04  Homo sapiens

Mean predicted aligned error: 13.49 Å

Foldseek 3Di:
DDPPDPDDDPVLVVQQVVLLVVQCVVCVVVQKDQVDDDPVQWDQDPVSRTHGHDSVVIDRHDDVPDDPDPPPPVVVVVPDPPPPPPVVPPDD